Protein AF-A0A925I2J9-F1 (afdb_monomer)

Foldseek 3Di:
DPPQAPPWWPDDQDDDPPDDKDWDWDDQFQFIWIDINNHTGGDRGGNFDVVPVVSPDGDDPDDDDDDDDDDDDDDDDDDDDDDDDPVRSVVVVVVVVVVVVD

Solvent-accessible surface area (backbone atoms only — not comparable to full-atom values): 6866 Å² total; per-residue (Å²): 112,94,87,43,66,60,75,61,63,75,49,96,53,83,66,63,92,95,56,88,77,47,79,48,77,49,75,52,89,51,28,34,30,34,27,36,64,88,38,71,24,26,77,69,16,71,50,78,20,80,87,41,91,82,54,81,52,75,44,74,95,73,79,85,90,80,89,86,81,72,103,60,94,80,86,86,75,93,83,82,88,80,91,77,52,72,70,60,42,53,47,57,55,52,56,52,59,60,59,72,75,107

Sequence (102 aa):
TPRTPGRDPLVVADKPFGEWNHFRILMVDSRVSVWLNEKLVVDHAVLENYFDKDRKLPVPRTGPIQLQTHGGEIRWRNIFLREIGKEEACKILADRATSAGR

pLDDT: mean 90.89, std 11.68, range [35.06, 98.69]

Mean predicted aligned error: 4.72 Å

Structure (mmCIF, N/CA/C/O backbone):
data_AF-A0A925I2J9-F1
#
_entry.id   AF-A0A925I2J9-F1
#
loop_
_atom_site.group_PDB
_atom_site.id
_atom_site.type_symbol
_atom_site.label_atom_id
_atom_site.label_alt_id
_atom_site.label_comp_id
_atom_site.label_asym_id
_atom_site.label_entity_id
_atom_site.label_seq_id
_atom_site.pdbx_PDB_ins_code
_atom_site.Cartn_x
_atom_site.Cartn_y
_atom_site.Cartn_z
_atom_site.occupancy
_atom_site.B_iso_or_equiv
_atom_site.auth_seq_id
_atom_site.auth_comp_id
_atom_site.auth_asym_id
_atom_site.auth_atom_id
_atom_site.pdbx_PDB_model_num
ATOM 1 N N . THR A 1 1 ? 10.475 -9.034 12.763 1.00 50.12 1 THR A N 1
ATOM 2 C CA . THR A 1 1 ? 11.332 -10.238 12.915 1.00 50.12 1 THR A CA 1
ATOM 3 C C . THR A 1 1 ? 11.175 -11.112 11.678 1.00 50.12 1 THR A C 1
ATOM 5 O O . THR A 1 1 ? 10.329 -10.804 10.843 1.00 50.12 1 THR A O 1
ATOM 8 N N . PRO A 1 2 ? 12.013 -12.134 11.431 1.00 58.25 2 PRO A N 1
ATOM 9 C CA . PRO A 1 2 ? 11.747 -13.087 10.349 1.00 58.25 2 PRO A CA 1
ATOM 10 C C . PRO A 1 2 ? 10.344 -13.681 10.522 1.00 58.25 2 PRO A C 1
ATOM 12 O O . PRO A 1 2 ? 10.002 -14.064 11.640 1.00 58.25 2 PRO A O 1
ATOM 15 N N . ARG A 1 3 ? 9.552 -13.732 9.440 1.00 69.69 3 ARG A N 1
ATOM 16 C CA . ARG A 1 3 ? 8.143 -14.188 9.408 1.00 69.69 3 ARG A CA 1
ATOM 17 C C . ARG A 1 3 ? 7.077 -13.218 9.942 1.00 69.69 3 ARG A C 1
ATOM 19 O O . ARG A 1 3 ? 5.935 -13.630 10.111 1.00 69.69 3 ARG A O 1
ATOM 26 N N . THR A 1 4 ? 7.393 -11.945 10.195 1.00 83.38 4 THR A N 1
ATOM 27 C CA . THR A 1 4 ? 6.335 -10.943 10.438 1.00 83.38 4 THR A CA 1
ATOM 28 C C . THR A 1 4 ? 5.505 -10.762 9.153 1.00 83.38 4 THR A C 1
ATOM 30 O O . THR A 1 4 ? 6.106 -10.470 8.116 1.00 83.38 4 THR A O 1
ATOM 33 N N . PRO A 1 5 ? 4.166 -10.921 9.182 1.00 88.50 5 PRO A N 1
ATOM 34 C CA . PRO A 1 5 ? 3.323 -10.703 8.007 1.00 88.50 5 PRO A CA 1
ATOM 35 C C . PRO A 1 5 ? 3.554 -9.319 7.396 1.00 88.50 5 PRO A C 1
ATOM 37 O O . PRO A 1 5 ? 3.611 -8.327 8.117 1.00 88.50 5 PRO A O 1
ATOM 40 N N . GLY A 1 6 ? 3.714 -9.257 6.073 1.00 88.38 6 GLY A N 1
ATOM 41 C CA . GLY A 1 6 ? 3.975 -8.009 5.351 1.00 88.38 6 GLY A CA 1
ATOM 42 C C . GLY A 1 6 ? 5.423 -7.510 5.398 1.00 88.38 6 GLY A C 1
ATOM 43 O O . GLY A 1 6 ? 5.718 -6.516 4.742 1.00 88.38 6 GLY A O 1
ATOM 44 N N . ARG A 1 7 ? 6.337 -8.187 6.114 1.00 90.44 7 ARG A N 1
ATOM 45 C CA . ARG A 1 7 ? 7.779 -7.899 6.015 1.00 90.44 7 ARG A CA 1
ATOM 46 C C . ARG A 1 7 ? 8.326 -8.288 4.644 1.00 90.44 7 ARG A C 1
ATOM 48 O O . ARG A 1 7 ? 8.981 -7.482 3.996 1.00 90.44 7 ARG A O 1
ATOM 55 N N . ASP A 1 8 ? 8.087 -9.539 4.268 1.00 93.12 8 ASP A N 1
ATOM 56 C CA . ASP A 1 8 ? 8.511 -10.118 2.999 1.00 93.12 8 ASP A CA 1
ATOM 57 C C . ASP A 1 8 ? 7.255 -10.325 2.137 1.00 93.12 8 ASP A C 1
ATOM 59 O O . ASP A 1 8 ? 6.209 -10.712 2.680 1.00 93.12 8 ASP A O 1
ATOM 63 N N . PRO A 1 9 ? 7.306 -10.045 0.822 1.00 94.50 9 PRO A N 1
ATOM 64 C CA . PRO A 1 9 ? 6.151 -10.244 -0.039 1.00 94.50 9 PRO A CA 1
ATOM 65 C C . PRO A 1 9 ? 5.833 -11.737 -0.173 1.00 94.50 9 PRO A C 1
ATOM 67 O O . PRO A 1 9 ? 6.732 -12.575 -0.226 1.00 94.50 9 PRO A O 1
ATOM 70 N N . LEU A 1 10 ? 4.546 -12.069 -0.294 1.00 95.81 10 LEU A N 1
ATOM 71 C CA . LEU A 1 10 ? 4.092 -13.447 -0.527 1.00 95.81 10 LEU A CA 1
ATOM 72 C C . LEU A 1 10 ? 4.621 -14.017 -1.850 1.00 95.81 10 LEU A C 1
ATOM 74 O O . LEU A 1 10 ? 4.828 -15.220 -1.978 1.00 95.81 10 LEU A O 1
ATOM 78 N N . VAL A 1 11 ? 4.820 -13.148 -2.842 1.00 96.94 11 VAL A N 1
ATOM 79 C CA . VAL A 1 11 ? 5.338 -13.495 -4.162 1.00 96.94 11 VAL A CA 1
ATOM 80 C C . VAL A 1 11 ? 6.071 -12.300 -4.765 1.00 96.94 11 VAL A C 1
ATOM 82 O O . VAL A 1 11 ? 5.661 -11.153 -4.587 1.00 96.94 11 VAL A O 1
ATOM 85 N N . VAL A 1 12 ? 7.145 -12.576 -5.503 1.00 97.44 12 VAL A N 1
ATOM 86 C CA . VAL A 1 12 ? 7.841 -11.585 -6.335 1.00 97.44 12 VAL A CA 1
ATOM 87 C C . VAL A 1 12 ? 6.979 -11.318 -7.571 1.00 97.44 12 VAL A C 1
ATOM 89 O O . VAL A 1 12 ? 6.672 -12.233 -8.342 1.00 97.44 12 VAL A O 1
ATOM 92 N N . ALA A 1 13 ? 6.506 -10.082 -7.712 1.00 97.94 13 ALA A N 1
ATOM 93 C CA . ALA A 1 13 ? 5.503 -9.706 -8.709 1.00 97.94 13 ALA A CA 1
ATOM 94 C C . ALA A 1 13 ? 5.867 -8.443 -9.497 1.00 97.94 13 ALA A C 1
ATOM 96 O O . ALA A 1 13 ? 5.054 -7.985 -10.297 1.00 97.94 13 ALA A O 1
ATOM 97 N N . ASP A 1 14 ? 7.047 -7.875 -9.275 1.00 97.00 14 ASP A N 1
ATOM 98 C CA . ASP A 1 14 ? 7.577 -6.746 -10.028 1.00 97.00 14 ASP A CA 1
ATOM 99 C C . ASP A 1 14 ? 7.802 -7.086 -11.504 1.00 97.00 14 ASP A C 1
ATOM 101 O O . ASP A 1 14 ? 8.112 -8.214 -11.890 1.00 97.00 14 ASP A O 1
ATOM 105 N N . LYS A 1 15 ? 7.605 -6.069 -12.340 1.00 97.19 15 LYS A N 1
ATOM 106 C CA . LYS A 1 15 ? 8.029 -6.078 -13.738 1.00 97.19 15 LYS A CA 1
ATOM 1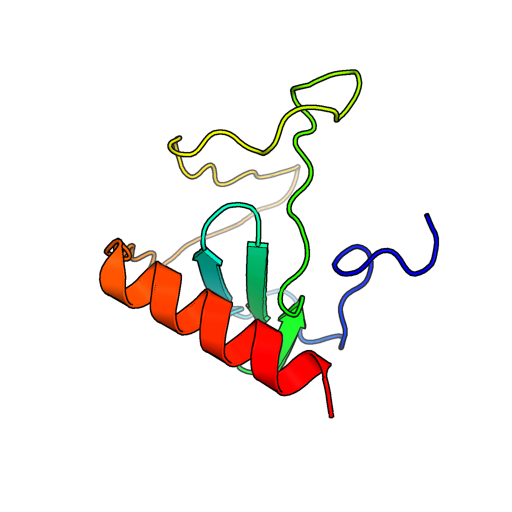07 C C . LYS A 1 15 ? 9.430 -5.477 -13.880 1.00 97.19 15 LYS A C 1
ATOM 109 O O . LYS A 1 15 ? 9.824 -4.676 -13.026 1.00 97.19 15 LYS A O 1
ATOM 114 N N . PRO A 1 16 ? 10.146 -5.797 -14.973 1.00 96.06 16 PRO A N 1
ATOM 115 C CA . PRO A 1 16 ? 11.447 -5.212 -15.276 1.00 96.06 16 PRO A CA 1
ATOM 116 C C . PRO A 1 16 ? 11.452 -3.677 -15.293 1.00 96.06 16 PRO A C 1
ATOM 118 O O . PRO A 1 16 ? 10.426 -3.018 -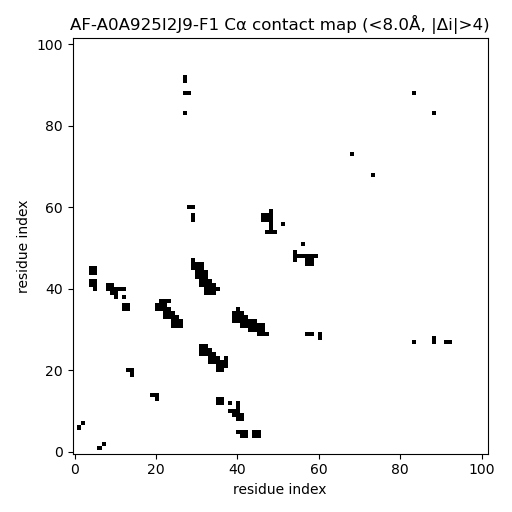15.483 1.00 96.06 16 PRO A O 1
ATOM 121 N N . PHE A 1 17 ? 12.645 -3.097 -15.151 1.00 92.38 17 PHE A N 1
ATOM 122 C CA . PHE A 1 17 ? 12.839 -1.654 -15.287 1.00 92.38 17 PHE A CA 1
ATOM 123 C C . PHE A 1 17 ? 12.340 -1.132 -16.641 1.00 92.38 17 PHE A C 1
ATOM 125 O O . PHE A 1 17 ? 12.547 -1.753 -17.680 1.00 92.38 17 PHE A O 1
ATOM 132 N N . GLY A 1 18 ? 11.704 0.041 -16.617 1.00 93.50 18 GLY A N 1
ATOM 133 C CA . GLY A 1 18 ? 11.084 0.664 -17.791 1.00 93.50 18 GLY A CA 1
ATOM 134 C C . GLY A 1 18 ? 9.620 0.270 -18.007 1.00 93.50 18 GLY A C 1
ATOM 135 O O . GLY A 1 18 ? 8.908 0.963 -18.735 1.00 93.50 18 GLY A O 1
ATOM 136 N N . GLU A 1 19 ? 9.133 -0.775 -17.335 1.00 96.88 19 GLU A N 1
ATOM 137 C CA . GLU A 1 19 ? 7.729 -1.173 -17.382 1.00 96.88 19 GLU A CA 1
ATOM 138 C C . GLU A 1 19 ? 6.897 -0.584 -16.238 1.00 96.88 19 GLU A C 1
ATOM 140 O O . GLU A 1 19 ? 7.377 -0.266 -15.148 1.00 96.88 19 GLU A O 1
ATOM 145 N N . TRP A 1 20 ? 5.592 -0.465 -16.482 1.00 97.94 20 TRP A N 1
ATOM 146 C CA . TRP A 1 20 ? 4.648 0.018 -15.482 1.00 97.94 20 TRP A CA 1
ATOM 147 C C . TRP A 1 20 ? 4.178 -1.110 -14.567 1.00 97.94 20 TRP A C 1
ATOM 149 O O . TRP A 1 20 ? 3.509 -2.048 -15.014 1.00 97.94 20 TRP A O 1
ATOM 159 N N . ASN A 1 21 ? 4.447 -0.948 -13.274 1.00 98.31 21 ASN A N 1
ATOM 160 C CA . ASN A 1 21 ? 3.814 -1.720 -12.213 1.00 98.31 21 ASN A CA 1
ATOM 161 C C . ASN A 1 21 ? 2.442 -1.125 -11.859 1.00 98.31 21 ASN A C 1
ATOM 163 O O . ASN A 1 21 ? 2.252 0.093 -11.896 1.00 98.31 21 ASN A O 1
ATOM 167 N N . HIS A 1 22 ? 1.485 -1.983 -11.507 1.00 98.50 22 HIS A N 1
ATOM 168 C CA . HIS A 1 22 ? 0.147 -1.585 -11.080 1.00 98.50 22 HIS A CA 1
ATOM 169 C C . HIS A 1 22 ? -0.108 -2.018 -9.637 1.00 98.50 22 HIS A C 1
ATOM 171 O O . HIS A 1 22 ? 0.014 -3.199 -9.313 1.00 98.50 22 HIS A O 1
ATOM 177 N N . PHE A 1 23 ? -0.489 -1.064 -8.789 1.00 98.44 23 PHE A N 1
ATOM 178 C CA . PHE A 1 23 ? -0.797 -1.309 -7.386 1.00 98.44 23 PHE A CA 1
ATOM 179 C C . PHE A 1 23 ? -2.290 -1.159 -7.123 1.00 98.44 23 PHE A C 1
ATOM 181 O O . PHE A 1 23 ? -2.911 -0.180 -7.533 1.00 98.44 23 PHE A O 1
ATOM 188 N N . ARG A 1 24 ? -2.829 -2.084 -6.333 1.00 98.44 24 ARG A N 1
ATOM 189 C CA . ARG A 1 24 ? -4.060 -1.880 -5.572 1.00 98.44 24 ARG A CA 1
ATOM 190 C C . ARG A 1 24 ? -3.709 -2.028 -4.102 1.00 98.44 24 ARG A C 1
ATOM 192 O O . ARG A 1 24 ? -3.137 -3.037 -3.702 1.00 98.44 24 ARG A O 1
ATOM 199 N N . ILE A 1 25 ? -4.049 -1.026 -3.305 1.00 98.25 25 ILE A N 1
ATOM 200 C CA . ILE A 1 25 ? -3.789 -1.019 -1.866 1.00 98.25 25 ILE A CA 1
ATOM 201 C C . ILE A 1 25 ? -5.133 -0.887 -1.163 1.00 98.25 25 ILE A C 1
ATOM 203 O O . ILE A 1 25 ? -5.919 0.005 -1.477 1.00 98.25 25 ILE A O 1
ATOM 207 N N . LEU A 1 26 ? -5.403 -1.805 -0.240 1.00 97.62 26 LEU A N 1
ATOM 208 C CA . LEU A 1 26 ? -6.565 -1.774 0.635 1.00 97.62 26 LEU A CA 1
ATOM 209 C C . LEU A 1 26 ? -6.071 -1.579 2.061 1.00 97.62 26 LEU A C 1
ATOM 211 O O . LEU A 1 26 ? -5.386 -2.448 2.597 1.00 97.62 26 LEU A O 1
ATOM 215 N N . MET A 1 27 ? -6.443 -0.459 2.669 1.00 96.31 27 MET A N 1
ATOM 216 C CA . MET A 1 27 ? -6.172 -0.186 4.073 1.00 96.31 27 MET A CA 1
ATOM 217 C C . MET A 1 27 ? -7.502 -0.084 4.812 1.00 96.31 27 MET A C 1
ATOM 219 O O . MET A 1 27 ? -8.359 0.718 4.444 1.00 96.31 27 MET A O 1
ATOM 223 N N . VAL A 1 28 ? -7.688 -0.933 5.818 1.00 96.12 28 VAL A N 1
ATOM 224 C CA . VAL A 1 28 ? -8.881 -0.948 6.667 1.00 96.12 28 VAL A CA 1
ATOM 225 C C . VAL A 1 28 ? -8.412 -1.003 8.110 1.00 96.12 28 VAL A C 1
ATOM 227 O O . VAL A 1 28 ? -7.805 -1.988 8.529 1.00 96.12 28 VAL A O 1
ATOM 230 N N . ASP A 1 29 ? -8.685 0.067 8.856 1.00 93.19 29 ASP A N 1
ATOM 231 C CA . ASP A 1 29 ? -8.100 0.284 10.182 1.00 93.19 29 ASP A CA 1
ATOM 232 C C . ASP A 1 29 ? -6.558 0.171 10.123 1.00 93.19 29 ASP A C 1
ATOM 234 O O . ASP A 1 29 ? -5.942 0.751 9.228 1.00 93.19 29 ASP A O 1
ATOM 238 N N . SER A 1 30 ? -5.919 -0.591 11.013 1.00 94.00 30 SER A N 1
ATOM 239 C CA . SER A 1 30 ? -4.463 -0.801 10.984 1.00 94.00 30 SER A CA 1
ATOM 240 C C . SER A 1 30 ? -4.031 -1.941 10.055 1.00 94.00 30 SER A C 1
ATOM 242 O O . SER A 1 30 ? -2.880 -2.364 10.108 1.00 94.00 30 SER A O 1
ATOM 244 N N . ARG A 1 31 ? -4.931 -2.499 9.236 1.00 95.00 31 ARG A N 1
ATOM 245 C CA . ARG A 1 31 ? -4.651 -3.661 8.380 1.00 95.00 31 ARG A CA 1
ATOM 246 C C . ARG A 1 31 ? -4.452 -3.232 6.933 1.00 95.00 31 ARG A C 1
ATOM 248 O O . ARG A 1 31 ? -5.284 -2.518 6.376 1.00 95.00 31 ARG A O 1
ATOM 255 N N . VAL A 1 32 ? -3.399 -3.736 6.298 1.00 96.38 32 VAL A N 1
ATOM 256 C CA . VAL A 1 32 ? -3.078 -3.467 4.895 1.00 96.38 32 VAL A CA 1
ATOM 257 C C . VAL A 1 32 ? -3.085 -4.751 4.071 1.00 96.38 32 VAL A C 1
ATOM 259 O O . VAL A 1 32 ? -2.602 -5.800 4.495 1.00 96.38 32 VAL A O 1
ATOM 262 N N . SER A 1 33 ? -3.658 -4.675 2.876 1.00 97.81 33 SER A N 1
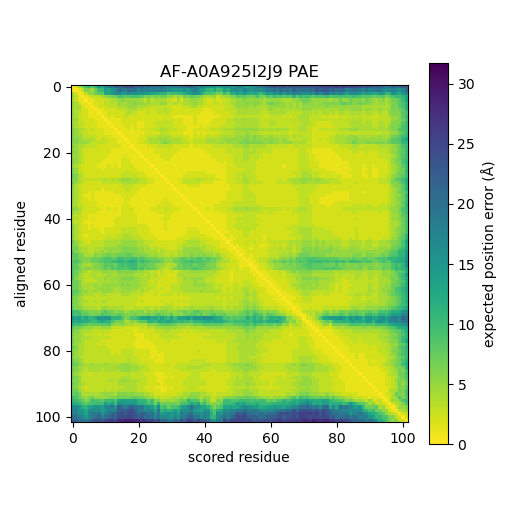ATOM 263 C CA . SER A 1 33 ? -3.490 -5.669 1.818 1.00 97.81 33 SER A CA 1
ATOM 264 C C . SER A 1 33 ? -3.000 -4.974 0.557 1.00 97.81 33 SER A C 1
ATOM 266 O O . SER A 1 33 ? -3.488 -3.897 0.206 1.00 97.81 33 SER A O 1
ATOM 268 N N . VAL A 1 34 ? -2.030 -5.581 -0.116 1.00 98.38 34 VAL A N 1
ATOM 269 C CA . VAL A 1 34 ? -1.402 -5.019 -1.312 1.00 98.38 34 VAL A CA 1
ATOM 270 C C . VAL A 1 34 ? -1.449 -6.050 -2.421 1.00 98.38 34 VAL A C 1
ATOM 272 O O . VAL A 1 34 ? -0.992 -7.182 -2.250 1.00 98.38 34 VAL A O 1
ATOM 275 N N . TRP A 1 35 ? -1.959 -5.627 -3.571 1.00 98.62 35 TRP A N 1
ATOM 276 C CA . TRP A 1 35 ? -1.814 -6.337 -4.827 1.00 98.62 35 TRP A CA 1
ATOM 277 C C . TRP A 1 35 ? -0.838 -5.573 -5.710 1.00 98.62 35 TRP A C 1
ATOM 279 O O . TRP A 1 35 ? -0.994 -4.366 -5.913 1.00 98.62 35 TRP A O 1
ATOM 289 N N . LEU A 1 36 ? 0.139 -6.293 -6.244 1.00 98.69 36 LEU A N 1
ATOM 290 C CA . LEU A 1 36 ? 1.102 -5.804 -7.217 1.00 98.69 36 LEU A CA 1
ATOM 291 C C . LEU A 1 36 ? 0.938 -6.628 -8.489 1.00 98.69 36 LEU A C 1
ATOM 293 O O . LEU A 1 36 ? 1.068 -7.850 -8.452 1.00 98.69 36 LEU A O 1
ATOM 297 N N . ASN A 1 37 ? 0.622 -5.960 -9.599 1.00 98.31 37 ASN A N 1
ATOM 298 C CA . ASN A 1 37 ? 0.355 -6.599 -10.889 1.00 98.31 37 ASN A CA 1
ATOM 299 C C . ASN A 1 37 ? -0.631 -7.773 -10.748 1.00 98.31 37 ASN A C 1
ATOM 301 O O . ASN A 1 37 ? -0.334 -8.896 -11.144 1.00 98.31 37 ASN A O 1
ATOM 305 N N . GLU A 1 38 ? -1.776 -7.498 -10.111 1.00 98.19 38 GLU A N 1
ATOM 306 C CA . GLU A 1 38 ? -2.884 -8.441 -9.850 1.00 98.19 38 GLU A CA 1
ATOM 307 C C . GLU A 1 38 ? -2.571 -9.588 -8.871 1.00 98.19 38 GLU A C 1
ATOM 309 O O . GLU A 1 38 ? -3.479 -10.300 -8.442 1.00 98.19 38 GLU A O 1
ATOM 314 N N . LYS A 1 39 ? -1.321 -9.730 -8.419 1.00 98.31 39 LYS A N 1
ATOM 315 C CA . LYS A 1 39 ? -0.911 -10.737 -7.435 1.00 98.31 39 LYS A CA 1
ATOM 316 C C . LYS A 1 39 ? -0.969 -10.170 -6.022 1.00 98.31 39 LYS A C 1
ATOM 318 O O . LYS A 1 39 ? -0.468 -9.077 -5.769 1.00 98.31 39 LYS A O 1
ATOM 323 N N . LEU A 1 40 ? -1.556 -10.918 -5.089 1.00 98.25 40 LEU A N 1
ATOM 324 C CA . LEU A 1 40 ? -1.561 -10.566 -3.667 1.00 98.25 40 LEU A CA 1
ATOM 325 C C . LEU A 1 40 ? -0.145 -10.727 -3.099 1.00 98.25 40 LEU A C 1
ATOM 327 O O . LEU A 1 40 ? 0.373 -11.840 -3.044 1.00 98.25 40 LEU A O 1
ATOM 331 N N . VAL A 1 41 ? 0.474 -9.622 -2.685 1.00 98.06 41 VAL A N 1
ATOM 332 C CA . VAL A 1 41 ? 1.851 -9.603 -2.157 1.00 98.06 4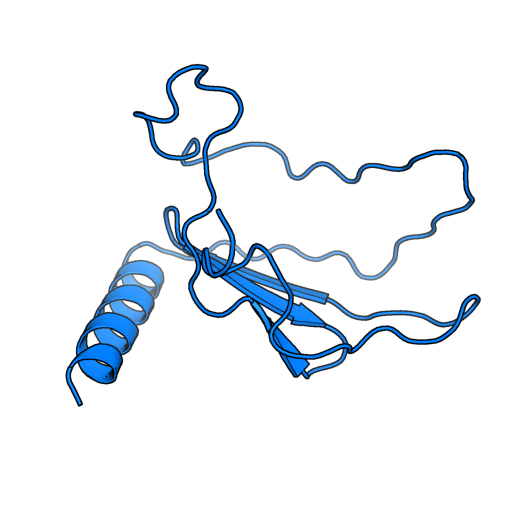1 VAL A CA 1
ATOM 333 C C . VAL A 1 41 ? 1.911 -9.329 -0.659 1.00 98.06 41 VAL A C 1
ATOM 335 O O . VAL A 1 41 ? 2.848 -9.770 -0.004 1.00 98.06 41 VAL A O 1
ATOM 338 N N . VAL A 1 42 ? 0.901 -8.665 -0.094 1.00 97.06 42 VAL A N 1
ATOM 339 C CA . VAL A 1 42 ? 0.724 -8.506 1.356 1.00 97.06 42 VAL A CA 1
ATOM 340 C C . VAL A 1 42 ? -0.728 -8.814 1.675 1.00 97.06 42 VAL A C 1
ATOM 342 O O . VAL A 1 42 ? -1.612 -8.177 1.104 1.00 97.06 42 VAL A O 1
ATOM 345 N N . ASP A 1 43 ? -0.978 -9.763 2.575 1.00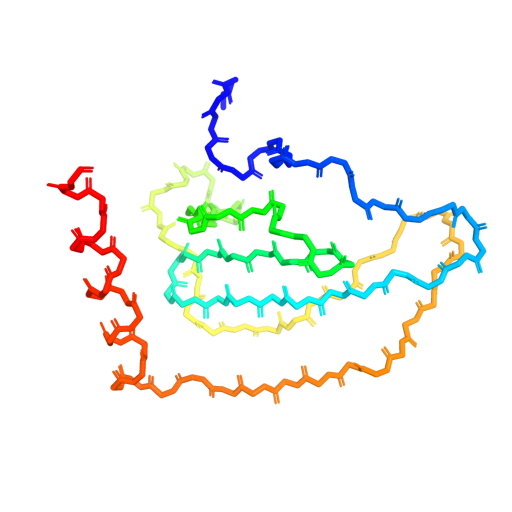 96.12 43 ASP A N 1
ATOM 346 C CA . ASP A 1 43 ? -2.337 -10.140 2.965 1.00 96.12 43 ASP A CA 1
ATOM 347 C C . ASP A 1 43 ? -2.636 -9.753 4.412 1.00 96.12 43 ASP A C 1
ATOM 349 O O . ASP A 1 43 ? -2.075 -10.316 5.350 1.00 96.12 43 ASP A O 1
ATOM 353 N N . HIS A 1 44 ? -3.532 -8.779 4.573 1.00 95.56 44 HIS A N 1
ATOM 354 C CA . HIS A 1 44 ? -4.133 -8.377 5.846 1.00 95.56 44 HIS A CA 1
ATOM 355 C C . HIS A 1 44 ? -3.144 -8.193 7.024 1.00 95.56 44 HIS A C 1
ATOM 357 O O . HIS A 1 44 ? -3.447 -8.501 8.186 1.00 95.56 44 HIS A O 1
ATOM 363 N N . ALA A 1 45 ? -1.952 -7.673 6.730 1.00 95.06 45 ALA A N 1
ATOM 364 C CA . ALA A 1 45 ? -0.894 -7.441 7.707 1.00 95.06 45 ALA A CA 1
ATOM 365 C C . ALA A 1 45 ? -1.181 -6.189 8.543 1.00 95.06 45 ALA A C 1
ATOM 367 O O . ALA A 1 45 ? -1.803 -5.249 8.054 1.00 95.06 45 ALA A O 1
ATOM 368 N N . VAL A 1 46 ? -0.722 -6.161 9.796 1.00 93.31 46 VAL A N 1
ATOM 369 C CA . VAL A 1 46 ? -0.788 -4.945 10.619 1.00 93.31 46 VAL A CA 1
ATOM 370 C C . VAL A 1 46 ? 0.276 -3.963 10.129 1.00 93.31 46 VAL A C 1
ATOM 372 O O . VAL A 1 46 ? 1.450 -4.317 10.035 1.00 93.31 46 VAL A O 1
ATOM 375 N N . LEU A 1 47 ? -0.135 -2.739 9.802 1.00 93.00 47 LEU A N 1
ATOM 376 C CA . LEU A 1 47 ? 0.771 -1.640 9.506 1.00 93.00 47 LEU A CA 1
ATOM 377 C C . LEU A 1 47 ? 1.255 -1.036 10.826 1.00 93.00 47 LEU A C 1
ATOM 379 O O . LEU A 1 47 ? 0.483 -0.431 11.566 1.00 93.00 47 LEU A O 1
ATOM 383 N N . GLU A 1 48 ? 2.537 -1.224 11.111 1.00 90.88 48 GLU A N 1
ATOM 384 C CA . GLU A 1 48 ? 3.183 -0.724 12.323 1.00 90.88 48 GLU A CA 1
ATOM 385 C C . GLU A 1 48 ? 3.300 0.806 12.314 1.00 90.88 48 GLU A C 1
ATOM 387 O O . GLU A 1 48 ? 3.658 1.420 11.303 1.00 90.88 48 GLU A O 1
ATOM 392 N N . ASN A 1 49 ? 3.069 1.432 13.468 1.00 92.69 49 ASN A N 1
ATOM 393 C CA . ASN A 1 49 ? 3.281 2.864 13.636 1.00 92.69 49 ASN A CA 1
ATOM 394 C C . ASN A 1 49 ? 4.746 3.160 13.978 1.00 92.69 49 ASN A C 1
ATOM 396 O O . ASN A 1 49 ? 5.135 3.189 15.141 1.00 92.69 49 ASN A O 1
ATOM 400 N N . TYR A 1 50 ? 5.563 3.423 12.959 1.00 87.56 50 TYR A N 1
ATOM 401 C CA . TYR A 1 50 ? 6.977 3.767 13.149 1.00 87.56 50 TYR A CA 1
ATOM 402 C C . TYR A 1 50 ? 7.223 5.177 13.714 1.00 87.56 50 TYR A C 1
ATOM 404 O O . TYR A 1 50 ? 8.354 5.476 14.097 1.00 87.56 50 TYR A O 1
ATOM 412 N N . PHE A 1 51 ? 6.201 6.039 13.781 1.00 87.62 51 PHE A N 1
ATOM 413 C CA . PHE A 1 51 ? 6.310 7.354 14.425 1.00 87.62 51 PHE A CA 1
ATOM 414 C C . PHE A 1 51 ? 6.180 7.264 15.949 1.00 87.62 51 PHE A C 1
ATOM 416 O O . PHE A 1 51 ? 6.675 8.139 16.659 1.00 87.62 51 PHE A O 1
ATOM 423 N N . ASP A 1 52 ? 5.560 6.196 16.453 1.00 91.94 52 ASP A N 1
ATOM 424 C CA . ASP A 1 52 ? 5.594 5.851 17.865 1.00 91.94 52 ASP A CA 1
ATOM 425 C C . ASP A 1 52 ? 6.858 5.037 18.163 1.00 91.94 52 ASP A C 1
ATOM 427 O O . ASP A 1 52 ? 7.019 3.908 17.695 1.00 91.94 52 ASP A O 1
ATOM 431 N N . LYS A 1 53 ? 7.780 5.614 18.941 1.00 88.62 53 LYS A N 1
ATOM 432 C CA . LYS A 1 53 ? 9.095 5.007 19.220 1.00 88.62 53 LYS A CA 1
ATOM 433 C C . LYS A 1 53 ? 8.975 3.614 19.841 1.00 88.62 53 LYS A C 1
ATOM 435 O O . LYS A 1 53 ? 9.794 2.747 19.544 1.00 88.62 53 LYS A O 1
ATOM 440 N N . ASP A 1 54 ? 7.940 3.415 20.653 1.00 90.06 54 ASP A N 1
ATOM 441 C CA . ASP A 1 54 ? 7.675 2.159 21.353 1.00 90.06 54 ASP A CA 1
ATOM 442 C C . ASP A 1 54 ? 6.762 1.202 20.563 1.00 90.06 54 ASP A C 1
ATOM 444 O O . ASP A 1 54 ? 6.584 0.062 20.991 1.00 90.06 54 ASP A O 1
ATOM 448 N N . ARG A 1 55 ? 6.178 1.642 19.434 1.00 86.12 55 ARG A N 1
ATOM 449 C CA . ARG A 1 55 ? 5.199 0.898 18.610 1.00 86.12 55 ARG A CA 1
ATOM 450 C C . ARG A 1 55 ? 4.030 0.303 19.410 1.00 86.12 55 ARG A C 1
ATOM 452 O O . ARG A 1 55 ? 3.561 -0.798 19.138 1.00 86.12 55 ARG A O 1
ATOM 459 N N . LYS A 1 56 ? 3.572 1.023 20.431 1.00 89.31 56 LYS A N 1
ATOM 460 C CA . LYS A 1 56 ? 2.407 0.693 21.264 1.00 89.31 56 LYS A CA 1
ATOM 461 C C . LYS A 1 56 ? 1.114 1.234 20.672 1.00 89.31 56 LYS A C 1
ATOM 463 O O . LYS A 1 56 ? 0.048 0.677 20.924 1.00 89.31 56 LYS A O 1
ATOM 468 N N . LEU A 1 57 ? 1.196 2.337 19.933 1.00 93.19 57 LEU A N 1
ATOM 469 C CA . LEU A 1 57 ? 0.034 2.964 19.318 1.00 93.19 57 LEU A CA 1
ATOM 470 C C . LEU A 1 57 ? -0.202 2.421 17.902 1.00 93.19 57 LEU A C 1
ATOM 472 O O . LEU A 1 57 ? 0.760 2.206 17.165 1.00 93.19 57 LEU A O 1
ATOM 476 N N . PRO A 1 58 ? -1.468 2.250 17.480 1.00 92.38 58 PRO A N 1
ATOM 477 C CA . PRO A 1 58 ? -1.777 1.949 16.089 1.00 92.38 58 PRO A CA 1
ATOM 478 C C . PRO A 1 58 ? -1.380 3.119 15.183 1.00 92.38 58 PRO A C 1
ATOM 480 O O . PRO A 1 58 ? -1.119 4.238 15.643 1.00 92.38 58 PRO A O 1
ATOM 483 N N . VAL A 1 59 ? -1.354 2.871 13.875 1.00 93.44 59 VAL A N 1
ATOM 484 C CA . VAL A 1 59 ? -1.202 3.951 12.896 1.00 93.44 59 VAL A CA 1
ATOM 485 C C . VAL A 1 59 ? -2.356 4.954 13.021 1.00 93.44 59 VAL A C 1
ATOM 487 O O . VAL A 1 59 ? -3.489 4.554 13.308 1.00 93.44 59 VAL A O 1
ATOM 490 N N . PRO A 1 60 ? -2.107 6.261 12.820 1.00 92.88 60 PRO A N 1
ATOM 491 C CA . PRO A 1 60 ? -3.169 7.258 12.839 1.00 92.88 60 PRO A CA 1
ATOM 492 C C . PRO A 1 60 ? -4.285 6.918 11.846 1.00 92.88 60 PRO A C 1
ATOM 494 O O . PRO A 1 60 ? -4.021 6.530 10.710 1.00 92.88 60 PRO A O 1
ATOM 497 N N . ARG A 1 61 ? -5.542 7.118 12.263 1.00 91.12 61 ARG A N 1
ATOM 498 C CA . ARG A 1 61 ? -6.734 6.820 11.446 1.00 91.12 61 ARG A CA 1
ATOM 499 C C . ARG A 1 61 ? -6.761 7.590 10.122 1.00 91.12 61 ARG A C 1
ATOM 501 O O . ARG A 1 61 ? -7.292 7.090 9.137 1.00 91.12 61 ARG A O 1
ATOM 508 N N . THR A 1 62 ? -6.249 8.816 10.118 1.00 91.94 62 THR A N 1
ATOM 509 C CA . THR A 1 62 ? -6.256 9.715 8.961 1.00 91.94 62 THR A CA 1
ATOM 510 C C . THR A 1 62 ? -4.895 10.367 8.803 1.00 91.94 62 THR A C 1
ATOM 512 O O . THR A 1 62 ? -4.271 10.752 9.793 1.00 91.94 62 THR A O 1
ATOM 515 N N . GLY A 1 63 ? -4.467 10.555 7.562 1.00 92.00 63 GLY A N 1
ATOM 516 C CA . GLY A 1 63 ? -3.222 11.230 7.230 1.00 92.00 63 GLY A CA 1
ATOM 517 C C . GLY A 1 63 ? -3.044 11.360 5.718 1.00 92.00 63 GLY A C 1
ATOM 518 O O . GLY A 1 63 ? -3.843 10.811 4.956 1.00 92.00 63 GLY A O 1
ATOM 519 N N . PRO A 1 64 ? -2.019 12.098 5.270 1.00 94.50 64 PRO A N 1
ATOM 520 C CA . PRO A 1 64 ? -1.713 12.219 3.853 1.00 94.50 64 PRO A CA 1
ATOM 521 C C . PRO A 1 64 ? -1.149 10.908 3.294 1.00 94.50 64 PRO A C 1
ATOM 523 O O . PRO A 1 64 ? -0.414 10.192 3.973 1.00 94.50 64 PRO A O 1
ATOM 526 N N . ILE A 1 65 ? -1.418 10.644 2.015 1.00 93.88 65 ILE A N 1
ATOM 527 C CA . ILE A 1 65 ? -0.691 9.627 1.248 1.00 93.88 65 ILE A CA 1
ATOM 528 C C . ILE A 1 65 ? 0.572 10.286 0.699 1.00 93.88 65 ILE A C 1
ATOM 530 O O . ILE A 1 65 ? 0.495 11.276 -0.026 1.00 93.88 65 ILE A O 1
ATOM 534 N N . GLN A 1 66 ? 1.733 9.745 1.056 1.00 93.38 66 GLN A N 1
ATOM 535 C CA . GLN A 1 66 ? 3.029 10.267 0.630 1.00 93.38 66 GLN A CA 1
ATOM 536 C C . GLN A 1 66 ? 3.675 9.312 -0.373 1.00 93.38 66 GLN A C 1
ATOM 538 O O . GLN A 1 66 ? 3.796 8.116 -0.116 1.00 93.38 66 GLN A O 1
ATOM 543 N N . LEU A 1 67 ? 4.109 9.853 -1.510 1.00 93.94 67 LEU A N 1
ATOM 544 C CA . LEU A 1 67 ? 4.879 9.121 -2.512 1.00 93.94 67 LEU A CA 1
ATOM 545 C C . LEU A 1 67 ? 6.354 9.464 -2.318 1.00 93.94 67 LEU A C 1
ATOM 547 O O . LEU A 1 67 ? 6.765 10.600 -2.544 1.00 93.94 67 LEU A O 1
ATOM 551 N N . GLN A 1 68 ? 7.138 8.492 -1.861 1.00 91.88 68 GLN A N 1
ATOM 552 C CA . GLN A 1 68 ? 8.561 8.680 -1.593 1.00 91.88 68 GLN A CA 1
ATOM 553 C C . GLN A 1 68 ? 9.405 8.253 -2.799 1.00 91.88 68 GLN A C 1
ATOM 555 O O . GLN A 1 68 ? 9.135 7.233 -3.431 1.00 91.88 68 GLN A O 1
ATOM 560 N N . THR A 1 69 ? 10.460 9.014 -3.083 1.00 89.50 69 THR A N 1
ATOM 561 C CA . THR A 1 69 ? 11.461 8.704 -4.111 1.00 89.50 69 THR A CA 1
ATOM 562 C C . THR A 1 69 ? 12.859 8.761 -3.506 1.00 89.50 69 THR A C 1
ATOM 564 O O . THR A 1 69 ? 13.143 9.674 -2.731 1.00 89.50 69 THR A O 1
ATOM 567 N N . HIS A 1 70 ? 13.745 7.844 -3.899 1.00 86.56 70 HIS A N 1
ATOM 568 C CA . HIS A 1 70 ? 15.152 7.841 -3.483 1.00 86.56 70 HIS A CA 1
ATOM 569 C C . HIS A 1 70 ? 16.061 7.694 -4.697 1.00 86.56 70 HIS A C 1
ATOM 571 O O . HIS A 1 70 ? 16.030 6.653 -5.345 1.00 86.56 70 HIS A O 1
ATOM 577 N N . GLY A 1 71 ? 16.869 8.718 -4.991 1.00 81.25 71 GLY A N 1
ATOM 578 C CA . GLY A 1 71 ? 18.050 8.662 -5.871 1.00 81.25 71 GLY A CA 1
ATOM 579 C C . GLY A 1 71 ? 17.861 8.291 -7.354 1.00 81.25 71 GLY A C 1
ATOM 580 O O . GLY A 1 71 ? 18.782 8.524 -8.129 1.00 81.25 71 GLY A O 1
ATOM 581 N N . GLY A 1 72 ? 16.713 7.746 -7.765 1.00 83.25 72 GLY A N 1
ATOM 582 C CA . GLY A 1 72 ? 16.417 7.300 -9.129 1.00 83.25 72 GLY A CA 1
ATOM 583 C C . GLY A 1 72 ? 15.126 7.895 -9.689 1.00 83.25 72 GLY A C 1
ATOM 584 O O . GLY A 1 72 ? 14.256 8.356 -8.946 1.00 83.25 72 GLY A O 1
ATOM 585 N N . GLU A 1 73 ? 15.005 7.886 -11.017 1.00 87.56 73 GLU A N 1
ATOM 586 C CA . GLU A 1 73 ? 13.812 8.379 -11.705 1.00 87.56 73 GLU A CA 1
ATOM 587 C C . GLU A 1 73 ? 12.606 7.468 -11.431 1.00 87.56 73 GLU A C 1
ATOM 589 O O . GLU A 1 73 ? 12.635 6.267 -11.694 1.00 87.56 73 GLU A O 1
ATOM 594 N N . ILE A 1 74 ? 11.524 8.060 -10.923 1.00 92.44 74 ILE A N 1
ATOM 595 C CA . ILE A 1 74 ? 10.238 7.398 -10.694 1.00 92.44 74 ILE A CA 1
ATOM 596 C C . ILE A 1 74 ? 9.143 8.259 -11.312 1.00 92.44 74 ILE A C 1
ATOM 598 O O . ILE A 1 74 ? 9.134 9.482 -11.169 1.00 92.44 74 ILE A O 1
ATOM 602 N N . ARG A 1 75 ? 8.186 7.609 -11.976 1.00 94.44 75 ARG A N 1
ATOM 603 C CA . ARG A 1 75 ? 6.996 8.253 -12.535 1.00 94.44 75 ARG A CA 1
ATOM 604 C C . ARG A 1 75 ? 5.746 7.575 -11.998 1.00 94.44 75 ARG A C 1
ATOM 606 O O . ARG A 1 75 ? 5.707 6.357 -11.853 1.00 94.44 75 ARG A O 1
ATOM 613 N N . TRP A 1 76 ? 4.708 8.369 -11.770 1.00 96.56 76 TRP A N 1
ATOM 614 C CA . TRP A 1 76 ? 3.405 7.897 -11.315 1.00 96.56 76 TRP A CA 1
ATOM 615 C C . TRP A 1 76 ? 2.327 8.292 -12.318 1.00 96.56 76 TRP A C 1
ATOM 617 O O . TRP A 1 76 ? 2.412 9.342 -12.953 1.00 96.56 76 TRP A O 1
ATOM 627 N N . ARG A 1 77 ? 1.297 7.459 -12.456 1.00 97.50 77 ARG A N 1
ATOM 628 C CA . ARG A 1 77 ? 0.092 7.765 -13.233 1.00 97.50 77 ARG A CA 1
ATOM 629 C C . ARG A 1 77 ? -1.093 7.008 -12.659 1.00 97.50 77 ARG A C 1
ATOM 631 O O . ARG A 1 77 ? -0.894 6.003 -11.982 1.00 97.50 77 ARG A O 1
ATOM 638 N N . ASN A 1 78 ? -2.304 7.449 -12.993 1.00 98.12 78 ASN A N 1
ATOM 639 C CA . ASN A 1 78 ? -3.542 6.746 -12.646 1.00 98.12 78 ASN A CA 1
ATOM 640 C C . ASN A 1 78 ? -3.681 6.505 -11.130 1.00 98.12 78 ASN A C 1
ATOM 642 O O . ASN A 1 78 ? -4.019 5.404 -10.699 1.00 98.12 78 ASN A O 1
ATOM 646 N N . ILE A 1 79 ? -3.376 7.530 -10.326 1.00 97.94 79 ILE A N 1
ATOM 647 C CA . ILE A 1 79 ? -3.538 7.485 -8.871 1.00 97.94 79 ILE A CA 1
ATOM 648 C C . ILE A 1 79 ? -4.962 7.918 -8.542 1.00 97.94 79 ILE A C 1
ATOM 650 O O . ILE A 1 79 ? -5.352 9.051 -8.816 1.00 97.94 79 ILE A O 1
ATOM 654 N N . PHE A 1 80 ? -5.715 7.015 -7.928 1.00 98.00 80 PHE A N 1
ATOM 655 C CA . PHE A 1 80 ? -7.081 7.257 -7.493 1.00 98.00 80 PHE A CA 1
ATOM 656 C C . PHE A 1 80 ? 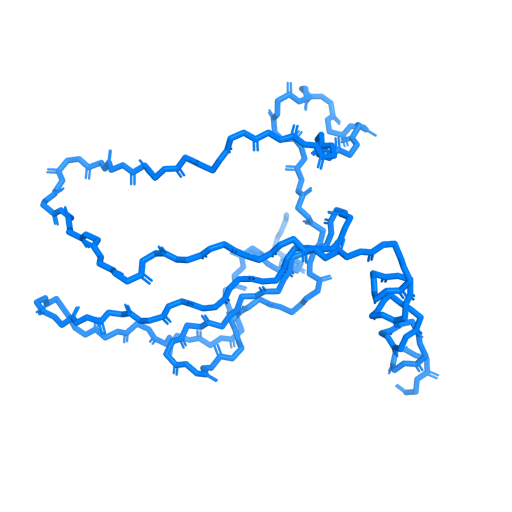-7.227 6.853 -6.032 1.00 98.00 80 PHE A C 1
ATOM 658 O O . PHE A 1 80 ? -6.563 5.928 -5.562 1.00 98.00 80 PHE A O 1
ATOM 665 N N . LEU A 1 81 ? -8.124 7.535 -5.329 1.00 97.19 81 LEU A N 1
ATOM 666 C CA . LEU A 1 81 ? -8.467 7.245 -3.946 1.00 97.19 81 LEU A CA 1
ATOM 667 C C . LEU A 1 81 ? -9.977 7.052 -3.842 1.00 97.19 81 LEU A C 1
ATOM 669 O O . LEU A 1 81 ? -10.748 7.824 -4.411 1.00 97.19 81 LEU A O 1
ATOM 673 N N . ARG A 1 82 ? -10.387 6.035 -3.086 1.00 97.25 82 ARG A N 1
ATOM 674 C CA . ARG A 1 82 ? -11.767 5.846 -2.649 1.00 97.25 82 ARG A CA 1
ATOM 675 C C . ARG A 1 82 ? -11.762 5.598 -1.152 1.00 97.25 82 ARG A C 1
ATOM 677 O O . ARG A 1 82 ? -11.092 4.680 -0.686 1.00 97.25 82 ARG A O 1
ATOM 684 N N . GLU A 1 83 ? -12.529 6.391 -0.422 1.00 96.62 83 GLU A N 1
ATOM 685 C CA . GLU A 1 83 ? -12.737 6.167 1.004 1.00 96.62 83 GLU A CA 1
ATOM 686 C C . GLU A 1 83 ? -13.604 4.925 1.253 1.00 96.62 83 GLU A C 1
ATOM 688 O O . GLU A 1 83 ? -14.459 4.552 0.441 1.00 96.62 83 GLU A O 1
ATOM 693 N N . ILE A 1 84 ? -13.368 4.271 2.389 1.00 96.06 84 ILE A N 1
ATOM 694 C CA . ILE A 1 84 ? -14.109 3.087 2.828 1.00 96.06 84 ILE A CA 1
ATOM 695 C C . ILE A 1 84 ? -14.936 3.492 4.040 1.00 96.06 84 ILE A C 1
ATOM 697 O O . ILE A 1 84 ? -14.392 3.879 5.075 1.00 96.06 84 ILE A O 1
ATOM 701 N N . GLY A 1 85 ? -16.258 3.408 3.891 1.00 96.31 85 GLY A N 1
ATOM 702 C CA . GLY A 1 85 ? -17.201 3.715 4.959 1.00 96.31 85 GLY A CA 1
ATOM 703 C C . GLY A 1 85 ? -17.112 2.718 6.113 1.00 96.31 85 GLY A C 1
ATOM 704 O O . GLY A 1 85 ? -16.586 1.610 5.976 1.00 96.31 85 GLY A O 1
ATOM 705 N N . LYS A 1 86 ? -17.666 3.103 7.263 1.00 95.69 86 LYS A N 1
ATOM 706 C CA . LYS A 1 86 ? -17.633 2.297 8.489 1.00 95.69 86 LYS A CA 1
ATOM 707 C C . LYS A 1 86 ? -18.251 0.911 8.284 1.00 95.69 86 LYS A C 1
ATOM 709 O O . LYS A 1 86 ? -17.674 -0.079 8.721 1.00 95.69 86 LYS A O 1
ATOM 714 N N . GLU A 1 87 ? -19.395 0.835 7.614 1.00 97.25 87 GLU A N 1
ATOM 715 C CA . GLU A 1 87 ? -20.136 -0.408 7.390 1.00 97.25 87 GLU A CA 1
ATOM 716 C C . GLU A 1 87 ? -19.333 -1.381 6.515 1.00 97.25 87 GLU A C 1
ATOM 718 O O . GLU A 1 87 ? -19.194 -2.557 6.856 1.00 97.25 87 GLU A O 1
ATOM 723 N N . GLU A 1 88 ? -18.746 -0.880 5.422 1.00 96.69 88 GLU A N 1
ATOM 724 C CA . GLU A 1 88 ? -17.884 -1.665 4.530 1.00 96.69 88 GLU A CA 1
ATOM 725 C C . GLU A 1 88 ? -16.621 -2.136 5.266 1.00 96.69 88 GLU A C 1
ATOM 727 O O . GLU A 1 88 ? -16.270 -3.314 5.196 1.00 96.69 88 GLU A O 1
ATOM 732 N N . ALA A 1 89 ? -15.977 -1.251 6.034 1.00 95.62 89 ALA A N 1
ATOM 733 C CA . ALA A 1 89 ? -14.807 -1.583 6.840 1.00 95.62 89 ALA A CA 1
ATOM 734 C C . ALA A 1 89 ? -15.107 -2.693 7.862 1.00 95.62 89 ALA A C 1
ATOM 736 O O . ALA A 1 89 ? -14.372 -3.678 7.936 1.00 95.62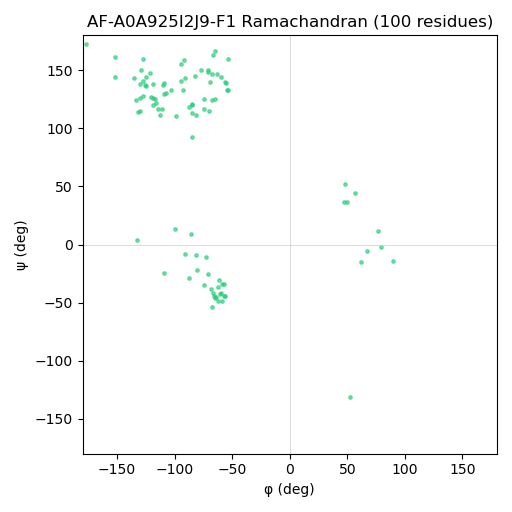 89 ALA A O 1
ATOM 737 N N . CYS A 1 90 ? -16.205 -2.573 8.615 1.00 96.25 90 CYS A N 1
ATOM 738 C CA . CYS A 1 90 ? -16.633 -3.590 9.576 1.00 96.25 90 CYS A CA 1
ATOM 739 C C . CYS A 1 90 ? -16.887 -4.940 8.900 1.00 96.25 90 CYS A C 1
ATOM 741 O O . CYS A 1 90 ? -16.459 -5.967 9.426 1.00 96.25 90 CYS A O 1
ATOM 743 N N . LYS A 1 91 ? -17.527 -4.945 7.724 1.00 96.12 91 LYS A N 1
ATOM 744 C CA . LYS A 1 91 ? -17.763 -6.170 6.955 1.00 96.12 91 LYS A CA 1
ATOM 745 C C . LYS A 1 91 ? -16.453 -6.830 6.522 1.00 96.12 91 LYS A C 1
ATOM 747 O O . LYS A 1 91 ? -16.263 -8.014 6.777 1.00 96.12 91 LYS A O 1
ATOM 752 N N . ILE A 1 92 ? -15.526 -6.062 5.941 1.00 94.69 92 ILE A N 1
ATOM 753 C CA . ILE A 1 92 ? -14.212 -6.571 5.511 1.00 94.69 92 ILE A CA 1
ATOM 754 C C . ILE A 1 92 ? -13.463 -7.215 6.686 1.00 94.69 92 ILE A C 1
ATOM 756 O O . ILE A 1 92 ? -12.892 -8.296 6.537 1.00 94.69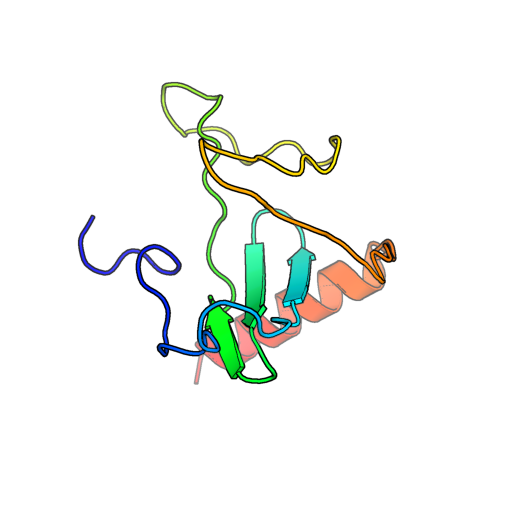 92 ILE A O 1
ATOM 760 N N . LEU A 1 93 ? -13.469 -6.569 7.855 1.00 93.38 93 LEU A N 1
ATOM 761 C CA . LEU A 1 93 ? -12.811 -7.092 9.055 1.00 93.38 93 LEU A CA 1
ATOM 762 C C . LEU A 1 93 ? -13.487 -8.374 9.575 1.00 93.38 93 LEU A C 1
ATOM 764 O O . LEU A 1 93 ? -12.792 -9.326 9.933 1.00 93.38 93 LEU A O 1
ATOM 768 N N . ALA A 1 94 ? -14.822 -8.429 9.581 1.00 92.94 94 ALA A N 1
ATOM 769 C CA . ALA A 1 94 ? -15.585 -9.593 10.036 1.00 92.94 94 ALA A CA 1
ATOM 770 C C . ALA A 1 94 ? -15.392 -10.824 9.131 1.00 92.94 94 ALA A C 1
ATOM 772 O O . ALA A 1 94 ? -15.160 -11.934 9.626 1.00 92.94 94 ALA A O 1
ATOM 773 N N . ASP A 1 95 ? -15.426 -10.627 7.811 1.00 91.75 95 ASP A N 1
ATOM 774 C CA . ASP A 1 95 ? -15.227 -11.693 6.825 1.00 91.75 95 ASP A CA 1
ATOM 775 C C . ASP A 1 95 ? -13.835 -12.329 6.994 1.00 91.75 95 ASP A C 1
ATOM 777 O O . ASP A 1 95 ? -13.688 -13.556 7.008 1.00 91.75 95 ASP A O 1
ATOM 781 N N . ARG A 1 96 ? -12.807 -11.498 7.217 1.00 86.06 96 ARG A N 1
ATOM 782 C CA . ARG A 1 96 ? -11.429 -11.961 7.437 1.00 86.06 96 ARG A CA 1
ATOM 783 C C . ARG A 1 96 ? -11.252 -12.701 8.763 1.00 86.06 96 ARG A C 1
ATOM 785 O O . ARG A 1 96 ? -10.561 -13.720 8.784 1.00 86.06 96 ARG A O 1
ATOM 792 N N . ALA A 1 97 ? -11.913 -12.263 9.835 1.00 75.75 97 ALA A N 1
ATOM 793 C CA . ALA A 1 97 ? -11.894 -12.969 11.119 1.00 75.75 97 ALA A CA 1
ATOM 794 C C . ALA A 1 97 ? -12.511 -14.375 11.018 1.00 75.75 97 ALA A C 1
ATOM 796 O O . ALA A 1 97 ? -12.005 -15.318 11.621 1.00 75.75 97 ALA A O 1
ATOM 797 N N . THR A 1 98 ? -13.555 -14.536 10.203 1.00 66.62 98 THR A N 1
ATOM 798 C CA . THR A 1 98 ? -14.231 -15.827 10.011 1.00 66.62 98 THR A CA 1
ATOM 799 C C . THR A 1 98 ? -13.399 -16.784 9.151 1.00 66.62 98 THR A C 1
ATOM 801 O O . THR A 1 98 ? -13.373 -17.985 9.412 1.00 66.62 98 THR A O 1
ATOM 804 N N . SER A 1 99 ? -12.669 -16.269 8.155 1.00 60.53 99 SER A N 1
ATOM 805 C CA . SER A 1 99 ? -11.781 -17.080 7.307 1.00 60.53 99 SER A CA 1
ATOM 806 C C . SER A 1 99 ? -10.516 -17.590 8.009 1.00 60.53 99 SER A C 1
ATOM 808 O O . SER A 1 99 ? -9.991 -18.619 7.609 1.00 60.53 99 SER A O 1
ATOM 810 N N . ALA A 1 100 ? -10.043 -16.907 9.058 1.00 56.56 100 ALA A N 1
ATOM 811 C CA . ALA A 1 100 ? -8.856 -17.311 9.821 1.00 56.56 100 ALA A CA 1
ATOM 812 C C . ALA A 1 100 ? -9.134 -18.408 10.872 1.00 56.56 100 ALA A C 1
ATOM 814 O O . ALA A 1 100 ? -8.198 -18.919 11.482 1.00 56.56 100 ALA A O 1
ATOM 815 N N . GLY A 1 101 ? -10.410 -18.742 11.107 1.00 43.25 101 GLY A N 1
ATOM 816 C CA . GLY A 1 101 ? -10.855 -19.783 12.042 1.00 43.25 101 GLY A CA 1
ATOM 817 C C . GLY A 1 101 ? -11.210 -21.123 11.386 1.00 43.25 101 GLY A C 1
ATOM 818 O O . GLY A 1 101 ? -11.863 -21.943 12.030 1.00 43.25 101 GLY A O 1
ATOM 819 N N . ARG A 1 102 ? -10.840 -21.330 10.117 1.00 35.06 102 ARG A N 1
ATOM 820 C CA . ARG A 1 102 ? -10.981 -22.598 9.388 1.00 35.06 102 ARG A CA 1
ATOM 821 C C . ARG A 1 102 ? -9.624 -23.129 8.959 1.00 35.06 102 ARG A C 1
ATOM 823 O O . ARG A 1 102 ? -8.755 -22.292 8.635 1.00 35.06 102 ARG A O 1
#

Secondary structure (DSSP, 8-state):
-TT-TTTS-SS--PPPTT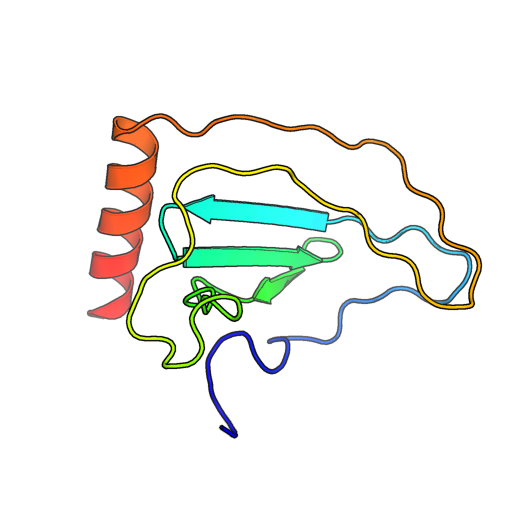SPP-EEEEEETTEEEEEETTEEEEEEEE---TTSTT--SPPPSS--------SS-------------HHHHHHHHHHHHHHTT-

Radius of gyration: 15.43 Å; Cα contacts (8 Å, |Δi|>4): 103; chains: 1; bounding box: 38×35×39 Å

Nearest PDB structures (foldseek):
  4qvs-assembly1_A-2  TM=4.121E-01  e=1.705E-01  Acetivibrio thermocellus ATCC 27405
  4s37-assembly6_Q  TM=3.268E-01  e=8.682E+00  Pseudomonas aeruginosa